Protein AF-A0A285UJM2-F1 (afdb_monomer_lite)

pLDDT: mean 85.19, std 12.15, range [46.84, 96.69]

Sequence (114 aa):
MLQTILQQLVPPLIDAVVPLLLAFLSAVILRLTGFEIEAKHRAALQSALANAAKLLLMPGTSVDDAIDYVERSVPDALTRFKARDRPRIAELLAPHIAALSLSGPAASKEPAGA

Foldseek 3Di:
DVVVVCVVPVVVCCVVVVVVVVVVVVVVCCVVVCVVVLVVLVVQLVVLLLVLLVQVVDPPDDNVNSLVSSCVRRVPSCVVVVQNDSVSSSVVNVVSNVVVVVVPDPVPPDDDDD

Radius of gyration: 26.34 Å; chains: 1; bounding box: 75×33×68 Å

Secondary structure (DSSP, 8-state):
-HHHHHHHHHHHHHHHHHHHHHHHHHHHHHHHTTHHHHHHHHHHHHHHHHHHHHHTTSTT--HHHHHHHHHHH-HHHHHHTT--SHHHHHHHHHHHHHHHHHTSTTTT------

Structure (mmCIF, N/CA/C/O backbone):
data_AF-A0A285UJM2-F1
#
_entry.id   AF-A0A285UJM2-F1
#
loop_
_atom_site.group_PDB
_atom_site.id
_atom_site.type_symbol
_atom_site.label_atom_id
_atom_site.label_alt_id
_atom_site.label_comp_id
_atom_site.label_asym_id
_atom_site.label_entity_id
_atom_site.label_seq_id
_atom_site.pdbx_PDB_ins_code
_atom_site.Cartn_x
_atom_site.Cartn_y
_atom_site.Cartn_z
_atom_site.occupancy
_atom_site.B_iso_or_equiv
_atom_site.auth_seq_id
_atom_site.auth_comp_id
_atom_site.auth_asym_id
_atom_site.auth_atom_id
_atom_site.pdbx_PDB_model_num
ATOM 1 N N . MET A 1 1 ? -34.230 3.793 47.112 1.00 73.94 1 MET A N 1
ATOM 2 C CA . MET A 1 1 ? -33.058 2.895 47.007 1.00 73.94 1 MET A CA 1
ATOM 3 C C . MET A 1 1 ? -32.715 2.576 45.556 1.00 73.94 1 MET A C 1
ATOM 5 O O . MET A 1 1 ? -31.683 3.046 45.103 1.00 73.94 1 MET A O 1
ATOM 9 N N . LEU A 1 2 ? -33.576 1.886 44.791 1.00 84.81 2 LEU A N 1
ATOM 10 C CA . LEU A 1 2 ? -33.300 1.539 43.382 1.00 84.81 2 LEU A CA 1
ATOM 11 C C . LEU A 1 2 ? -32.986 2.760 42.493 1.00 84.81 2 LEU A C 1
ATOM 13 O O . LEU A 1 2 ? -32.017 2.747 41.746 1.00 84.81 2 LEU A O 1
ATOM 17 N N . GLN A 1 3 ? -33.762 3.839 42.625 1.00 88.25 3 GLN A N 1
ATOM 18 C CA . GLN A 1 3 ? -33.561 5.075 41.860 1.00 88.25 3 GLN A CA 1
ATOM 19 C C . GLN A 1 3 ? -32.210 5.749 42.153 1.00 88.25 3 GLN A C 1
ATOM 21 O O . GLN A 1 3 ? -31.567 6.262 41.245 1.00 88.25 3 GLN A O 1
ATOM 26 N N . THR A 1 4 ? -31.753 5.698 43.405 1.00 86.69 4 THR A N 1
ATOM 27 C CA . THR A 1 4 ? -30.452 6.236 43.828 1.00 86.69 4 THR A CA 1
ATOM 28 C C . THR A 1 4 ? -29.300 5.432 43.229 1.00 86.69 4 THR A C 1
ATOM 30 O O . THR A 1 4 ? -28.339 6.015 42.741 1.00 86.69 4 THR A O 1
ATOM 33 N N . ILE A 1 5 ? -29.428 4.101 43.199 1.00 85.62 5 ILE A N 1
ATOM 34 C CA . ILE A 1 5 ? -28.446 3.207 42.568 1.00 85.62 5 ILE A CA 1
ATOM 35 C C . ILE A 1 5 ? -28.381 3.476 41.061 1.00 85.62 5 ILE A C 1
ATOM 37 O O . ILE A 1 5 ? -27.293 3.603 40.506 1.00 85.62 5 ILE A O 1
ATOM 41 N N . LEU A 1 6 ? -29.535 3.632 40.403 1.00 86.00 6 LEU A N 1
ATOM 42 C CA . LEU A 1 6 ? -29.591 3.939 38.974 1.00 86.00 6 LEU A CA 1
ATOM 43 C C . LEU A 1 6 ? -28.896 5.269 38.654 1.00 86.00 6 LEU A C 1
ATOM 45 O O . LEU A 1 6 ? -28.093 5.331 37.731 1.00 86.00 6 LEU A O 1
ATOM 49 N N . GLN A 1 7 ? -29.152 6.322 39.436 1.00 90.62 7 GLN A N 1
ATOM 50 C CA . GLN A 1 7 ? -28.533 7.629 39.199 1.00 90.62 7 GLN A CA 1
ATOM 51 C C . GLN A 1 7 ? -27.024 7.656 39.451 1.00 90.62 7 GLN A C 1
ATOM 53 O O . GLN A 1 7 ? -26.333 8.460 38.835 1.00 90.62 7 GLN A O 1
ATOM 58 N N . GLN A 1 8 ? -26.504 6.777 40.308 1.00 90.69 8 GLN A N 1
ATOM 59 C CA . GLN A 1 8 ? -25.060 6.638 40.515 1.00 90.69 8 GLN A CA 1
ATOM 60 C C . GLN A 1 8 ? -24.389 5.773 39.443 1.00 90.69 8 GLN A C 1
ATOM 62 O O . GLN A 1 8 ? -23.224 5.996 39.128 1.00 90.69 8 GLN A O 1
ATOM 67 N N . LEU A 1 9 ? -25.110 4.804 38.873 1.00 90.81 9 LEU A N 1
ATOM 68 C CA . LEU A 1 9 ? -24.563 3.874 37.885 1.00 90.81 9 LEU A CA 1
ATOM 69 C C . LEU A 1 9 ? -24.648 4.400 36.445 1.00 90.81 9 LEU A C 1
ATOM 71 O O . LEU A 1 9 ? -23.810 4.053 35.618 1.00 90.81 9 LEU A O 1
ATOM 75 N N . VAL A 1 10 ? -25.632 5.248 36.136 1.00 92.50 10 VAL A N 1
ATOM 76 C CA . VAL A 1 10 ? -25.817 5.807 34.787 1.00 92.50 10 VAL A CA 1
ATOM 77 C C . VAL A 1 10 ? -24.608 6.630 34.310 1.00 92.50 10 VAL A C 1
ATOM 79 O O . VAL A 1 10 ? -24.150 6.357 33.204 1.00 92.50 10 VAL A O 1
ATOM 82 N N . PRO A 1 11 ? -24.041 7.579 35.083 1.00 92.50 11 PRO A N 1
ATOM 83 C CA . PRO A 1 11 ? -22.895 8.368 34.626 1.00 92.50 11 PRO A CA 1
ATOM 84 C C . PRO A 1 11 ? -21.659 7.533 34.234 1.00 92.50 11 PRO A C 1
ATOM 86 O O . PRO A 1 11 ? -21.226 7.655 33.090 1.00 92.50 11 PRO A O 1
ATOM 89 N N . PRO A 1 12 ? -21.132 6.616 35.075 1.00 92.19 12 PRO A N 1
ATOM 90 C CA . PRO A 1 12 ? -19.979 5.802 34.686 1.00 92.19 12 PRO A CA 1
ATOM 91 C C . PRO A 1 12 ? -20.309 4.811 33.561 1.00 92.19 12 PRO A C 1
ATOM 93 O O . PRO A 1 12 ? -19.430 4.447 32.781 1.00 92.19 12 PRO A O 1
ATOM 96 N N . LEU A 1 13 ? -21.571 4.377 33.444 1.00 93.81 13 LEU A N 1
ATOM 97 C CA . LEU A 1 13 ? -22.006 3.547 32.323 1.00 93.81 13 LEU A CA 1
ATOM 98 C C . LEU A 1 13 ? -21.956 4.329 31.006 1.00 93.81 13 LEU A C 1
ATOM 100 O O . LEU A 1 13 ? -21.472 3.799 30.012 1.00 93.81 13 LEU A O 1
ATOM 104 N N . ILE A 1 14 ? -22.413 5.583 30.994 1.00 94.69 14 ILE A N 1
ATOM 105 C CA . ILE A 1 14 ? -22.314 6.473 29.829 1.00 94.69 14 ILE A CA 1
ATOM 106 C C . ILE A 1 14 ? -20.838 6.705 29.480 1.00 94.69 14 ILE A C 1
ATOM 108 O O . ILE A 1 14 ? -20.459 6.514 28.324 1.00 94.69 14 ILE A O 1
ATOM 112 N N . ASP A 1 15 ? -20.000 7.019 30.472 1.00 93.62 15 ASP A N 1
ATOM 113 C CA . ASP A 1 15 ? -18.566 7.268 30.275 1.00 93.62 15 ASP A CA 1
ATOM 114 C C . ASP A 1 15 ? -17.817 6.053 29.715 1.00 93.62 15 ASP A C 1
ATOM 116 O O . ASP A 1 15 ? -16.835 6.216 28.996 1.00 93.62 15 ASP A O 1
ATOM 120 N N . ALA A 1 16 ? -18.279 4.832 29.992 1.00 93.50 16 ALA A N 1
ATOM 121 C CA . ALA A 1 16 ? -17.712 3.617 29.412 1.00 93.50 16 ALA A CA 1
ATOM 122 C C . ALA A 1 16 ? -18.305 3.286 28.031 1.00 93.50 16 ALA A C 1
ATOM 124 O O . ALA A 1 16 ? -17.580 2.937 27.097 1.00 93.50 16 ALA A O 1
ATOM 125 N N . VAL A 1 17 ? -19.629 3.381 27.885 1.00 96.56 17 VAL A N 1
ATOM 126 C CA . VAL A 1 17 ? -20.351 2.930 26.686 1.00 96.56 17 VAL A CA 1
ATOM 127 C C . VAL A 1 17 ? -20.140 3.882 25.513 1.00 96.56 17 VAL A C 1
ATOM 129 O O . VAL A 1 17 ? -19.963 3.421 24.387 1.00 96.56 17 VAL A O 1
ATOM 132 N N . VAL A 1 18 ? -20.116 5.195 25.746 1.00 96.69 18 VAL A N 1
ATOM 133 C CA . VAL A 1 18 ? -19.952 6.192 24.678 1.00 96.69 18 VAL A CA 1
ATOM 134 C C . VAL A 1 18 ? -18.619 6.045 23.929 1.00 96.69 18 VAL A C 1
ATOM 136 O O . VAL A 1 18 ? -18.665 5.878 22.707 1.00 96.69 18 VAL A O 1
ATOM 139 N N . PRO A 1 19 ? -17.435 6.050 24.576 1.00 96.38 19 PRO A N 1
ATOM 140 C CA . PRO A 1 19 ? -16.174 5.876 23.857 1.00 96.38 19 PRO A CA 1
ATOM 141 C C . PRO A 1 19 ? -16.053 4.482 23.239 1.00 96.38 19 PRO A C 1
ATOM 143 O O . PRO A 1 19 ? -15.492 4.355 22.151 1.00 96.38 19 PRO A O 1
ATOM 146 N N . LEU A 1 20 ? -16.619 3.449 23.875 1.00 96.12 20 LEU A N 1
ATOM 147 C CA . LEU A 1 20 ? -16.644 2.096 23.321 1.00 96.12 20 LEU A CA 1
ATOM 148 C C . LEU A 1 20 ? -17.431 2.041 22.003 1.00 96.12 20 LEU A C 1
ATOM 150 O O . LEU A 1 20 ? -16.943 1.487 21.017 1.00 96.12 20 LEU A O 1
ATOM 154 N N . LEU A 1 21 ? -18.620 2.649 21.959 1.00 95.88 21 LEU A N 1
ATOM 155 C CA . LEU A 1 21 ? -19.428 2.739 20.742 1.00 95.88 21 LEU A CA 1
ATOM 156 C C . LEU A 1 21 ? -18.742 3.580 19.666 1.00 95.88 21 LEU A C 1
ATOM 158 O O . LEU A 1 21 ? -18.776 3.209 18.494 1.00 95.88 21 LEU A O 1
ATOM 162 N N . LEU A 1 22 ? -18.084 4.675 20.047 1.00 96.06 22 LEU A N 1
ATOM 163 C CA . LEU A 1 22 ? -17.365 5.528 19.104 1.00 96.06 22 LEU A CA 1
ATOM 164 C C . LEU A 1 22 ? -16.157 4.803 18.492 1.00 96.06 22 LEU A C 1
ATOM 166 O O . LEU A 1 22 ? -15.951 4.852 17.279 1.00 96.06 22 LEU A O 1
ATOM 170 N N . ALA A 1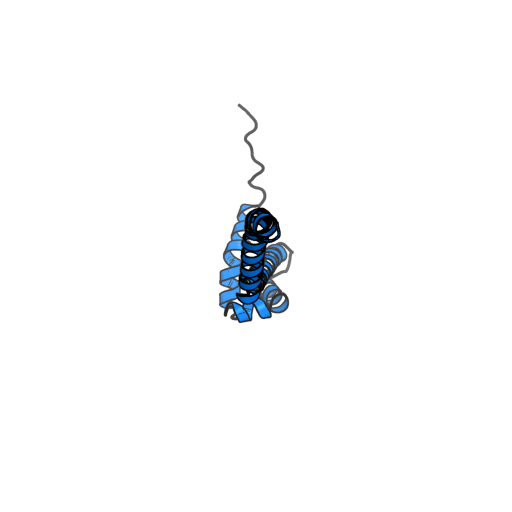 23 ? -15.394 4.074 19.310 1.00 93.06 23 ALA A N 1
ATOM 171 C CA . ALA A 1 23 ? -14.281 3.246 18.858 1.00 93.06 23 ALA A CA 1
ATOM 172 C C . ALA A 1 23 ? -14.759 2.114 17.940 1.00 93.06 23 ALA A C 1
ATOM 174 O O . ALA A 1 23 ? -14.168 1.883 16.883 1.00 93.06 23 ALA A O 1
ATOM 175 N N . PHE A 1 24 ? -15.857 1.446 18.302 1.00 94.56 24 PHE A N 1
ATOM 176 C CA . PHE A 1 24 ? -16.466 0.412 17.472 1.00 94.56 24 PHE A CA 1
ATOM 177 C C . PHE A 1 24 ? -16.922 0.970 16.121 1.00 94.56 24 PHE A C 1
ATOM 179 O O . PHE A 1 24 ? -16.580 0.412 15.079 1.00 94.56 24 PHE A O 1
ATOM 186 N N . LEU A 1 25 ? -17.636 2.097 16.119 1.00 91.88 25 LEU A N 1
ATOM 187 C CA . LEU A 1 25 ? -18.115 2.729 14.893 1.00 91.88 25 LEU A CA 1
ATOM 188 C C . LEU A 1 25 ? -16.949 3.171 14.001 1.00 91.88 25 LEU A C 1
ATOM 190 O O . LEU A 1 25 ? -16.975 2.923 12.799 1.00 91.88 25 LEU A O 1
ATOM 194 N N . SER A 1 26 ? -15.898 3.747 14.588 1.00 86.88 26 SER A N 1
ATOM 195 C CA . SER A 1 26 ? -14.6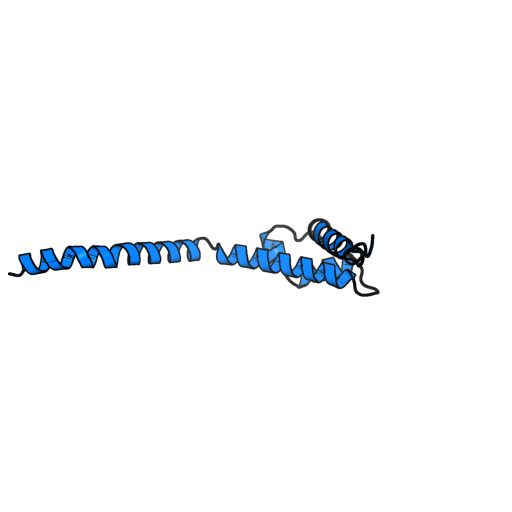66 4.095 13.876 1.00 86.88 26 SER A CA 1
ATOM 196 C C . SER A 1 26 ? -14.016 2.864 13.234 1.00 86.88 26 SER A C 1
ATOM 198 O O . SER A 1 26 ? -13.718 2.869 12.039 1.00 86.88 26 SER A O 1
ATOM 200 N N . ALA A 1 27 ? -13.885 1.761 13.977 1.00 85.31 27 ALA A N 1
ATOM 201 C CA . ALA A 1 27 ? -13.338 0.511 13.454 1.00 85.31 27 ALA A CA 1
ATOM 202 C C . ALA A 1 27 ? -14.190 -0.073 12.314 1.00 85.31 27 ALA A C 1
ATOM 204 O O . ALA A 1 27 ? -13.649 -0.557 11.319 1.00 85.31 27 ALA A O 1
ATOM 205 N N . VAL A 1 28 ? -15.519 -0.006 12.428 1.00 87.00 28 VAL A N 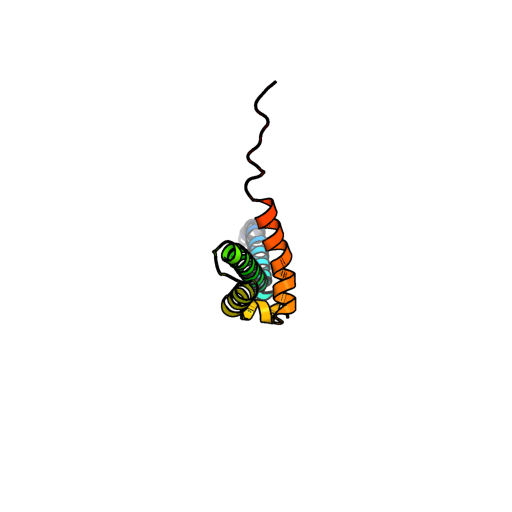1
ATOM 206 C CA . VAL A 1 28 ? -16.445 -0.436 11.372 1.00 87.00 28 VAL A CA 1
ATOM 207 C C . VAL A 1 28 ? -16.291 0.438 10.128 1.00 87.00 28 VAL A C 1
ATOM 209 O O . VAL A 1 28 ? -16.165 -0.102 9.033 1.00 87.00 28 VAL A O 1
ATOM 212 N N . ILE A 1 29 ? -16.227 1.763 10.275 1.00 82.75 29 ILE A N 1
ATOM 213 C CA . ILE A 1 29 ? -16.028 2.691 9.153 1.00 82.75 29 ILE A CA 1
ATOM 214 C C . ILE A 1 29 ? -14.687 2.427 8.461 1.00 82.75 29 ILE A C 1
ATOM 216 O O . ILE A 1 29 ? -14.647 2.330 7.236 1.00 82.75 29 ILE A O 1
ATOM 220 N N . LEU A 1 30 ? -13.596 2.249 9.210 1.00 79.56 30 LEU A N 1
ATOM 221 C CA . LEU A 1 30 ? -12.271 1.966 8.644 1.00 79.56 30 LEU A CA 1
ATOM 222 C C . LEU A 1 30 ? -12.234 0.634 7.882 1.00 79.56 30 LEU A C 1
ATOM 224 O O . LEU A 1 30 ? -11.646 0.554 6.802 1.00 79.56 30 LEU A O 1
ATOM 228 N N . ARG A 1 31 ? -12.917 -0.394 8.400 1.00 77.06 31 ARG A N 1
ATOM 229 C CA . ARG A 1 31 ? -13.047 -1.692 7.723 1.00 77.06 31 ARG A CA 1
ATOM 230 C C . ARG A 1 31 ? -13.927 -1.612 6.474 1.00 77.06 31 ARG A C 1
ATOM 232 O O . ARG A 1 31 ? -13.570 -2.180 5.447 1.00 77.06 31 ARG A O 1
ATOM 239 N N . LEU A 1 32 ? -15.057 -0.905 6.543 1.00 76.44 32 LEU A N 1
ATOM 240 C CA . LEU A 1 32 ? -16.023 -0.800 5.441 1.00 76.44 32 LEU A CA 1
ATOM 241 C C . LEU A 1 32 ? -15.546 0.104 4.303 1.00 76.44 32 LEU A C 1
ATOM 243 O O . LEU A 1 32 ? -15.811 -0.190 3.142 1.00 76.44 32 LEU A O 1
ATOM 247 N N . THR A 1 33 ? -14.825 1.184 4.608 1.00 72.38 33 THR A N 1
ATOM 248 C CA . THR A 1 33 ? -14.299 2.112 3.589 1.00 72.38 33 THR A CA 1
ATOM 249 C C . THR A 1 33 ? -13.214 1.485 2.714 1.00 72.38 33 THR A C 1
ATOM 251 O O . THR A 1 33 ? -12.835 2.066 1.699 1.00 72.38 33 THR A O 1
ATOM 254 N N . GLY A 1 34 ? -12.714 0.292 3.064 1.00 68.38 34 GLY A N 1
ATOM 255 C CA . GLY A 1 34 ? -11.693 -0.406 2.284 1.00 68.38 34 GLY A CA 1
ATOM 256 C C . GLY A 1 34 ? -10.358 0.341 2.248 1.00 68.38 34 GLY A C 1
ATOM 257 O O . GLY A 1 34 ? -9.522 0.058 1.388 1.00 68.38 34 GLY A O 1
ATOM 258 N N . PHE A 1 35 ? -10.144 1.281 3.176 1.00 72.12 35 PHE A N 1
ATOM 259 C CA . PHE A 1 35 ? -8.936 2.098 3.246 1.00 72.12 35 PHE A CA 1
ATOM 260 C C . PHE A 1 35 ? -7.681 1.231 3.387 1.00 72.12 35 PHE A C 1
ATOM 262 O O . PHE A 1 35 ? -6.685 1.466 2.704 1.00 72.12 35 PHE A O 1
ATOM 269 N N . GLU A 1 36 ? -7.749 0.170 4.196 1.00 73.25 36 GLU A N 1
ATOM 270 C CA . GLU A 1 36 ? -6.652 -0.793 4.349 1.00 73.25 36 GLU A CA 1
ATOM 271 C C . GLU A 1 36 ? -6.342 -1.534 3.046 1.00 73.25 36 GLU A C 1
ATOM 273 O O . GLU A 1 36 ? -5.181 -1.795 2.738 1.00 73.25 36 GLU A O 1
ATOM 278 N N . ILE A 1 37 ? -7.365 -1.834 2.245 1.00 77.38 37 ILE A N 1
ATOM 279 C CA . ILE A 1 37 ? -7.191 -2.519 0.965 1.00 77.38 37 ILE A CA 1
ATOM 280 C C . ILE A 1 37 ? -6.468 -1.584 -0.000 1.00 77.38 37 ILE A C 1
ATOM 282 O O . ILE A 1 37 ? -5.478 -1.975 -0.613 1.00 77.38 37 ILE A O 1
ATOM 286 N N . GLU A 1 38 ? -6.905 -0.335 -0.121 1.00 81.94 38 GLU A N 1
ATOM 287 C CA . GLU A 1 38 ? -6.254 0.632 -1.005 1.00 81.94 38 GLU A CA 1
ATOM 288 C C . GLU A 1 38 ? -4.828 0.970 -0.552 1.00 81.94 38 GLU A C 1
ATOM 290 O O . GLU A 1 38 ? -3.913 1.010 -1.377 1.00 81.94 38 GLU A O 1
ATOM 295 N N . ALA A 1 39 ? -4.611 1.134 0.756 1.00 85.75 39 ALA A N 1
ATOM 296 C CA . ALA A 1 39 ? -3.285 1.320 1.334 1.00 85.75 39 ALA A CA 1
ATOM 297 C C . ALA A 1 39 ? -2.368 0.122 1.044 1.00 85.75 39 ALA A C 1
ATOM 299 O O . ALA A 1 39 ? -1.224 0.317 0.638 1.00 85.75 39 ALA A O 1
ATOM 300 N N . LYS A 1 40 ? -2.882 -1.108 1.161 1.00 86.69 40 LYS A N 1
ATOM 301 C CA . LYS A 1 40 ? -2.143 -2.332 0.837 1.00 86.69 40 LYS A CA 1
ATOM 302 C C . LYS A 1 40 ? -1.766 -2.403 -0.644 1.00 86.69 40 LYS A C 1
ATOM 304 O O . LYS A 1 40 ? -0.622 -2.723 -0.950 1.00 86.69 40 LYS A O 1
ATOM 309 N N . HIS A 1 41 ? -2.676 -2.059 -1.559 1.00 89.19 41 HIS A N 1
ATOM 310 C CA . HIS A 1 41 ? -2.369 -2.019 -2.995 1.00 89.19 41 HIS A CA 1
ATOM 311 C C . HIS A 1 41 ? -1.348 -0.924 -3.334 1.00 89.19 41 HIS A C 1
ATOM 313 O O . HIS A 1 41 ? -0.444 -1.171 -4.130 1.00 89.19 41 HIS A O 1
ATOM 319 N N . ARG A 1 42 ? -1.442 0.261 -2.708 1.00 89.75 42 ARG A N 1
ATOM 320 C CA . ARG A 1 42 ? -0.425 1.318 -2.849 1.00 89.75 42 ARG A CA 1
ATOM 321 C C . ARG A 1 42 ? 0.941 0.848 -2.357 1.00 89.75 42 ARG A C 1
ATOM 323 O O . ARG A 1 42 ? 1.923 1.007 -3.073 1.00 89.75 42 ARG A O 1
ATOM 330 N N . ALA A 1 43 ? 1.000 0.255 -1.166 1.00 91.06 43 ALA A N 1
ATOM 331 C CA . ALA A 1 43 ? 2.241 -0.246 -0.583 1.00 91.06 43 ALA A CA 1
ATOM 332 C C . ALA A 1 43 ? 2.869 -1.356 -1.441 1.00 91.06 43 ALA A C 1
ATOM 334 O O . ALA A 1 43 ? 4.072 -1.325 -1.695 1.00 91.06 43 ALA A O 1
ATOM 335 N N . ALA A 1 44 ? 2.055 -2.290 -1.942 1.00 92.94 44 ALA A N 1
ATOM 336 C CA . ALA A 1 44 ? 2.508 -3.347 -2.840 1.00 92.94 44 ALA A CA 1
ATOM 337 C C . ALA A 1 44 ? 3.095 -2.771 -4.138 1.00 92.94 44 ALA A C 1
ATOM 339 O O . ALA A 1 44 ? 4.208 -3.134 -4.515 1.00 92.94 44 ALA A O 1
ATOM 340 N N . LEU A 1 45 ? 2.395 -1.828 -4.783 1.00 93.06 45 LEU A N 1
ATOM 341 C CA . LEU A 1 45 ? 2.873 -1.184 -6.008 1.00 93.06 45 LEU A CA 1
ATOM 342 C C . LEU A 1 45 ? 4.188 -0.426 -5.781 1.00 93.06 45 LEU A C 1
ATOM 344 O O . LEU A 1 45 ? 5.126 -0.584 -6.555 1.00 93.06 45 LEU A O 1
ATOM 348 N N . GLN A 1 46 ? 4.285 0.348 -4.699 1.00 93.38 46 GLN A N 1
ATOM 349 C CA . GLN A 1 46 ? 5.503 1.084 -4.344 1.00 93.38 46 GLN A CA 1
ATOM 350 C C . GLN A 1 46 ? 6.691 0.149 -4.085 1.00 93.38 46 GLN A C 1
ATOM 352 O O . GLN A 1 46 ? 7.801 0.407 -4.549 1.00 93.38 46 GLN A O 1
ATOM 357 N N . SER A 1 47 ? 6.464 -0.969 -3.391 1.00 93.44 47 SER A N 1
ATOM 358 C CA . SER A 1 47 ? 7.500 -1.980 -3.166 1.00 93.44 47 SER A CA 1
ATOM 359 C C . SER A 1 47 ? 7.949 -2.640 -4.473 1.00 93.44 47 SER A C 1
ATOM 361 O O . SER A 1 47 ? 9.152 -2.781 -4.701 1.00 93.44 47 SER A O 1
ATOM 363 N N . ALA A 1 48 ? 7.006 -2.988 -5.353 1.00 94.94 48 ALA A N 1
ATOM 364 C CA . ALA A 1 48 ? 7.307 -3.572 -6.655 1.00 94.94 48 ALA A CA 1
ATOM 365 C C . ALA A 1 48 ? 8.124 -2.616 -7.535 1.00 94.94 48 ALA A C 1
ATOM 367 O O . ALA A 1 48 ? 9.145 -3.032 -8.072 1.00 94.94 48 ALA A O 1
ATOM 368 N N . LEU A 1 49 ? 7.740 -1.336 -7.622 1.00 94.75 49 LEU A N 1
ATOM 369 C CA . LEU A 1 49 ? 8.480 -0.313 -8.373 1.00 94.75 49 LEU A CA 1
ATOM 370 C C . LEU A 1 49 ? 9.893 -0.101 -7.815 1.00 94.75 49 LEU A C 1
ATOM 372 O O . LEU A 1 49 ? 10.859 -0.051 -8.574 1.00 94.75 49 LEU A O 1
ATOM 376 N N . ALA A 1 50 ? 10.044 -0.044 -6.489 1.00 93.81 50 ALA A N 1
ATOM 377 C CA . ALA A 1 50 ? 11.354 0.088 -5.857 1.00 93.81 50 ALA A CA 1
ATOM 378 C C . ALA A 1 50 ? 12.262 -1.125 -6.130 1.00 93.81 50 ALA A C 1
ATOM 380 O O . ALA A 1 50 ? 13.456 -0.960 -6.383 1.00 93.81 50 ALA A O 1
ATOM 381 N N . ASN A 1 51 ? 11.716 -2.343 -6.098 1.00 93.44 51 ASN A N 1
ATOM 382 C CA . ASN A 1 51 ? 12.472 -3.562 -6.393 1.00 93.44 51 ASN A CA 1
ATOM 383 C C . ASN A 1 51 ? 12.788 -3.700 -7.888 1.00 93.44 51 ASN A C 1
ATOM 385 O O . ASN A 1 51 ? 13.904 -4.078 -8.230 1.00 93.44 51 ASN A O 1
ATOM 389 N N . ALA A 1 52 ? 11.862 -3.324 -8.769 1.00 92.62 52 ALA A N 1
ATOM 390 C CA . ALA A 1 52 ? 12.086 -3.266 -10.210 1.00 92.62 52 ALA A CA 1
ATOM 391 C C . ALA A 1 52 ? 13.203 -2.278 -10.568 1.00 92.62 52 ALA A C 1
ATOM 393 O O . ALA A 1 52 ? 14.074 -2.582 -11.376 1.00 92.62 52 ALA A O 1
ATOM 394 N N . ALA A 1 53 ? 13.243 -1.121 -9.905 1.00 92.94 53 ALA A N 1
ATOM 395 C CA . ALA A 1 53 ? 14.321 -0.160 -10.089 1.00 92.94 53 ALA A CA 1
ATOM 396 C C . ALA A 1 53 ? 15.676 -0.723 -9.615 1.00 92.94 53 ALA A C 1
ATOM 398 O O . ALA A 1 53 ? 16.692 -0.518 -10.273 1.00 92.94 53 ALA A O 1
ATOM 399 N N . LYS A 1 54 ? 15.705 -1.498 -8.520 1.00 90.88 54 LYS A N 1
ATOM 400 C CA . LYS A 1 54 ? 16.923 -2.205 -8.078 1.00 90.88 54 LYS A CA 1
ATOM 401 C C . LYS A 1 54 ? 17.350 -3.309 -9.044 1.00 90.88 54 LYS A C 1
ATOM 403 O O . LYS A 1 54 ? 18.544 -3.539 -9.191 1.00 90.88 54 LYS A O 1
ATOM 408 N N . LEU A 1 55 ? 16.404 -3.976 -9.703 1.00 92.19 55 LEU A N 1
ATOM 409 C CA . LEU A 1 55 ? 16.685 -5.012 -10.699 1.00 92.19 55 LEU A CA 1
ATOM 410 C C . LEU A 1 55 ? 17.514 -4.459 -11.874 1.00 92.19 55 LEU A C 1
ATOM 412 O O . LEU A 1 55 ? 18.362 -5.162 -12.417 1.00 92.19 55 LEU A O 1
ATOM 416 N N . LEU A 1 56 ? 17.347 -3.173 -12.197 1.00 90.62 56 LEU A N 1
ATOM 417 C CA . LEU A 1 56 ? 18.137 -2.467 -13.215 1.00 90.62 56 LEU A CA 1
ATOM 418 C C . LEU A 1 56 ? 19.593 -2.200 -12.811 1.00 90.62 56 LEU A C 1
ATOM 420 O O . LEU A 1 56 ? 20.399 -1.826 -13.656 1.00 90.62 56 LEU A O 1
ATOM 424 N N . LEU A 1 57 ? 19.954 -2.391 -11.539 1.00 89.06 57 LEU A N 1
ATOM 425 C CA . LEU A 1 57 ? 21.351 -2.346 -11.096 1.00 89.06 57 LEU A CA 1
ATOM 426 C C . LEU A 1 57 ? 22.092 -3.651 -11.418 1.00 89.06 57 LEU A C 1
ATOM 428 O O . LEU A 1 57 ? 23.322 -3.686 -11.364 1.00 89.06 57 LEU A O 1
ATOM 432 N N . MET A 1 58 ? 21.363 -4.731 -11.715 1.00 90.00 58 MET A N 1
ATOM 433 C CA . MET A 1 58 ? 21.968 -5.994 -12.114 1.00 90.00 58 MET A CA 1
ATOM 434 C C . MET A 1 58 ? 22.432 -5.918 -13.578 1.00 90.00 58 MET A C 1
ATOM 436 O O . MET A 1 58 ? 21.721 -5.386 -14.432 1.00 90.00 58 MET A O 1
ATOM 440 N N . PRO A 1 59 ? 23.627 -6.441 -13.894 1.00 85.75 59 PRO A N 1
ATOM 441 C CA . PRO A 1 59 ? 24.130 -6.439 -15.258 1.00 85.75 59 PRO A CA 1
ATOM 442 C C . PRO A 1 59 ? 23.264 -7.327 -16.157 1.00 85.75 59 PRO A C 1
ATOM 444 O O . PRO A 1 59 ? 22.989 -8.478 -15.828 1.00 85.75 59 PRO A O 1
ATOM 447 N N . GLY A 1 60 ? 22.879 -6.790 -17.316 1.00 87.00 60 GLY A N 1
ATOM 448 C CA . GLY A 1 60 ? 22.086 -7.503 -18.321 1.00 87.00 60 GLY A CA 1
ATOM 449 C C . GLY A 1 60 ? 20.574 -7.318 -18.202 1.00 87.00 60 GLY A C 1
ATOM 450 O O . GLY A 1 60 ? 19.864 -7.806 -19.076 1.00 87.00 60 GLY A O 1
ATOM 451 N N . THR A 1 61 ? 20.079 -6.603 -17.189 1.00 89.56 61 THR A N 1
ATOM 452 C CA . THR A 1 61 ? 18.644 -6.329 -17.051 1.00 89.56 61 THR A CA 1
ATOM 453 C C . THR A 1 61 ? 18.236 -5.061 -17.792 1.00 89.56 61 THR A C 1
ATOM 455 O O . THR A 1 61 ? 18.890 -4.021 -17.688 1.00 89.56 61 THR A O 1
ATOM 458 N N . SER A 1 62 ? 17.131 -5.136 -18.527 1.00 91.94 62 SER A N 1
ATOM 459 C CA . SER A 1 62 ? 16.557 -4.026 -19.283 1.00 91.94 62 SER A CA 1
ATOM 460 C C . SER A 1 62 ? 15.371 -3.381 -18.560 1.00 91.94 62 SER A C 1
ATOM 462 O O . SER A 1 62 ? 14.788 -3.945 -17.633 1.00 91.94 62 SER A O 1
ATOM 464 N N . VAL A 1 63 ? 14.979 -2.184 -19.011 1.00 89.62 63 VAL A N 1
ATOM 465 C CA . VAL A 1 63 ? 13.764 -1.506 -18.523 1.00 89.62 63 VAL A CA 1
ATOM 466 C C . VAL A 1 63 ? 12.515 -2.353 -18.781 1.00 89.62 63 VAL A C 1
ATOM 468 O O . VAL A 1 63 ? 11.617 -2.370 -17.943 1.00 89.62 63 VAL A O 1
ATOM 471 N N . ASP A 1 64 ? 12.478 -3.109 -19.879 1.00 92.44 64 ASP A N 1
ATOM 472 C CA . ASP A 1 64 ? 11.381 -4.034 -20.170 1.00 92.44 64 ASP A CA 1
ATOM 473 C C . ASP A 1 64 ? 11.292 -5.177 -19.152 1.00 92.44 64 ASP A C 1
ATOM 475 O O . ASP A 1 64 ? 10.190 -5.506 -18.718 1.00 92.44 64 ASP A O 1
ATOM 479 N N . ASP A 1 65 ? 12.425 -5.710 -18.685 1.00 92.88 65 ASP A N 1
ATOM 480 C CA . ASP A 1 65 ? 12.445 -6.737 -17.631 1.00 92.88 65 ASP A CA 1
ATOM 481 C C . ASP A 1 65 ? 11.921 -6.187 -16.298 1.00 92.88 65 ASP A C 1
ATOM 483 O O . ASP A 1 65 ? 11.221 -6.873 -15.549 1.00 92.88 65 ASP A O 1
ATOM 487 N N . ALA A 1 66 ? 12.233 -4.924 -15.998 1.00 92.75 66 ALA A N 1
ATOM 488 C CA . ALA A 1 66 ? 11.720 -4.241 -14.817 1.00 92.75 66 ALA A CA 1
ATOM 489 C C . ALA A 1 66 ? 10.205 -3.982 -14.918 1.00 92.75 66 ALA A C 1
ATOM 491 O O . ALA A 1 66 ? 9.488 -4.164 -13.933 1.00 92.75 66 ALA A O 1
ATOM 492 N N . ILE A 1 67 ? 9.699 -3.613 -16.099 1.00 94.12 67 ILE A N 1
ATOM 493 C CA . ILE A 1 67 ? 8.257 -3.470 -16.360 1.00 94.12 67 ILE A CA 1
ATOM 494 C C . ILE A 1 67 ? 7.550 -4.823 -16.211 1.00 94.12 67 ILE A C 1
ATOM 496 O O . ILE A 1 67 ? 6.554 -4.912 -15.490 1.00 94.12 67 ILE A O 1
ATOM 500 N N . ASP A 1 68 ? 8.095 -5.882 -16.815 1.00 94.50 68 ASP A N 1
ATOM 501 C CA . ASP A 1 68 ? 7.569 -7.247 -16.717 1.00 94.50 68 ASP A CA 1
ATOM 502 C C . ASP A 1 68 ? 7.545 -7.738 -15.264 1.00 94.50 68 ASP A C 1
ATOM 504 O O . ASP A 1 68 ? 6.588 -8.387 -14.829 1.00 94.50 68 ASP A O 1
ATOM 508 N N . TYR A 1 69 ? 8.575 -7.403 -14.483 1.00 93.88 69 TYR A N 1
ATOM 509 C CA . TYR A 1 69 ? 8.622 -7.711 -13.060 1.00 93.88 69 TYR A CA 1
ATOM 510 C C . TYR A 1 69 ? 7.474 -7.038 -12.297 1.00 93.88 69 TYR A C 1
ATOM 512 O O . TYR A 1 69 ? 6.812 -7.702 -11.497 1.00 93.88 69 TYR A O 1
ATOM 520 N N . VAL A 1 70 ? 7.201 -5.751 -12.537 1.00 94.12 70 VAL A N 1
ATOM 521 C CA . VAL A 1 70 ? 6.094 -5.031 -11.878 1.00 94.12 70 VAL A CA 1
ATOM 522 C C . VAL A 1 70 ? 4.746 -5.625 -12.283 1.00 94.12 70 VAL A C 1
ATOM 524 O O . VAL A 1 70 ? 3.906 -5.871 -11.415 1.00 94.12 70 VAL A O 1
ATOM 527 N N . GLU A 1 71 ? 4.556 -5.919 -13.572 1.00 94.38 71 GLU A N 1
ATOM 528 C CA . GLU A 1 71 ? 3.315 -6.502 -14.091 1.00 94.38 71 GLU A CA 1
ATOM 529 C C . GLU A 1 71 ? 3.009 -7.869 -13.461 1.00 94.38 71 GLU A C 1
ATOM 531 O O . GLU A 1 71 ? 1.876 -8.127 -13.049 1.00 94.38 71 GLU A O 1
ATOM 536 N N . ARG A 1 72 ? 4.029 -8.723 -13.314 1.00 94.00 72 ARG A N 1
ATOM 537 C CA . ARG A 1 72 ? 3.894 -10.047 -12.687 1.00 94.00 72 ARG A CA 1
ATOM 538 C C . ARG A 1 72 ? 3.745 -9.982 -11.170 1.00 94.00 72 ARG A C 1
ATOM 540 O O . ARG A 1 72 ? 3.074 -10.833 -10.593 1.00 94.00 72 ARG A O 1
ATOM 547 N N . SER A 1 73 ? 4.376 -9.004 -10.522 1.00 91.44 73 SER A N 1
ATOM 548 C CA . SER A 1 73 ? 4.442 -8.937 -9.057 1.00 91.44 73 SER A CA 1
ATOM 549 C C . SER A 1 73 ? 3.187 -8.334 -8.426 1.00 91.44 73 SER A C 1
ATOM 551 O O . SER A 1 73 ? 2.825 -8.719 -7.315 1.00 91.44 73 SER A O 1
ATOM 553 N N . VAL A 1 74 ? 2.524 -7.383 -9.096 1.00 94.25 74 VAL A N 1
ATOM 554 C CA . V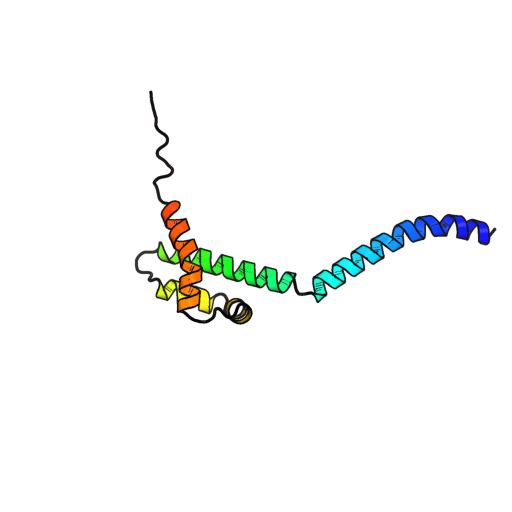AL A 1 74 ? 1.368 -6.651 -8.538 1.00 94.25 74 VAL A CA 1
ATOM 555 C C . VAL A 1 74 ? 0.217 -6.437 -9.543 1.00 94.25 74 VAL A C 1
ATOM 557 O O . VAL A 1 74 ? -0.263 -5.308 -9.702 1.00 94.25 74 VAL A O 1
ATOM 560 N N . PRO A 1 75 ? -0.301 -7.500 -10.193 1.00 91.56 75 PRO A N 1
A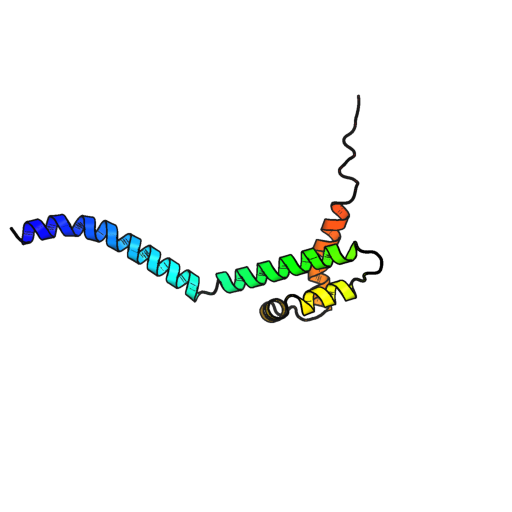TOM 561 C CA . PRO A 1 75 ? -1.332 -7.379 -11.232 1.00 91.56 75 PRO A CA 1
ATOM 562 C C . PRO A 1 75 ? -2.632 -6.730 -10.724 1.00 91.56 75 PRO A C 1
ATOM 564 O O . PRO A 1 75 ? -3.247 -5.909 -11.415 1.00 91.56 75 PRO A O 1
ATOM 567 N N . ASP A 1 76 ? -3.025 -7.031 -9.486 1.00 86.94 76 ASP A N 1
ATOM 568 C CA . ASP A 1 76 ? -4.241 -6.490 -8.871 1.00 86.94 76 ASP A CA 1
ATOM 569 C C . ASP A 1 76 ? -4.121 -4.990 -8.574 1.00 86.94 76 ASP A C 1
ATOM 571 O O . ASP A 1 76 ? -5.061 -4.225 -8.799 1.00 86.94 76 ASP A O 1
ATOM 575 N N . ALA A 1 77 ? -2.946 -4.534 -8.123 1.00 89.50 77 ALA A N 1
ATOM 576 C CA . ALA A 1 77 ? -2.710 -3.117 -7.856 1.00 89.50 77 ALA A CA 1
ATOM 577 C C . ALA A 1 77 ? -2.723 -2.302 -9.155 1.00 89.50 77 ALA A C 1
ATOM 579 O O . ALA A 1 77 ? -3.361 -1.251 -9.207 1.00 89.50 77 ALA A O 1
ATOM 580 N N . LEU A 1 78 ? -2.099 -2.809 -10.223 1.00 91.12 78 LEU A N 1
ATOM 581 C CA . LEU A 1 78 ? -2.128 -2.165 -11.540 1.00 91.12 78 LEU A CA 1
ATOM 582 C C . LEU A 1 78 ? -3.550 -2.073 -12.100 1.00 91.12 78 LEU A C 1
ATOM 584 O O . LEU A 1 78 ? -3.929 -1.038 -12.650 1.00 91.12 78 LEU A O 1
ATOM 588 N N . THR A 1 79 ? -4.357 -3.119 -11.906 1.00 89.12 79 THR A N 1
ATOM 589 C CA . THR A 1 79 ? -5.775 -3.123 -12.293 1.00 89.12 79 THR A CA 1
ATOM 590 C C . THR A 1 79 ? -6.561 -2.077 -11.502 1.00 89.12 79 THR A C 1
ATOM 592 O O . THR A 1 79 ? -7.318 -1.297 -12.081 1.00 89.12 79 THR A O 1
ATOM 595 N N . ARG A 1 80 ? -6.337 -1.992 -10.185 1.00 86.56 80 ARG A N 1
ATOM 596 C CA . ARG A 1 80 ? -7.013 -1.026 -9.309 1.00 86.56 80 ARG A CA 1
ATOM 597 C C . ARG A 1 80 ? -6.660 0.427 -9.635 1.00 86.56 80 ARG A C 1
ATOM 599 O O . ARG A 1 80 ? -7.547 1.277 -9.612 1.00 86.56 80 ARG A O 1
ATOM 606 N N . PHE A 1 81 ? -5.402 0.711 -9.968 1.00 86.50 81 PHE A N 1
ATOM 607 C CA . PHE A 1 81 ? -4.942 2.061 -10.319 1.00 86.50 81 PHE A CA 1
ATOM 608 C C . PHE A 1 81 ? -5.019 2.381 -11.817 1.00 86.50 81 PHE A C 1
ATOM 610 O O . PHE A 1 81 ? -4.575 3.454 -12.219 1.00 86.50 81 PHE A O 1
ATOM 617 N N . LYS A 1 82 ? -5.591 1.488 -12.641 1.00 86.81 82 LYS A N 1
ATOM 618 C CA . LYS A 1 82 ? -5.681 1.642 -14.105 1.00 86.81 82 LYS A CA 1
ATOM 619 C C . LYS A 1 82 ? -4.319 1.952 -14.747 1.00 86.81 82 LYS A C 1
ATOM 621 O O . LYS A 1 82 ? -4.219 2.789 -15.634 1.00 86.81 82 LYS A O 1
ATOM 626 N N . ALA A 1 83 ? -3.271 1.292 -14.262 1.00 85.06 83 ALA A N 1
ATOM 627 C CA . ALA A 1 83 ? -1.884 1.505 -14.674 1.00 85.06 83 ALA A CA 1
ATOM 628 C C . ALA A 1 83 ? -1.276 0.252 -15.321 1.00 85.06 83 ALA A C 1
ATOM 630 O O . ALA A 1 83 ? -0.073 0.043 -15.249 1.00 85.06 83 ALA A O 1
ATOM 631 N N . ARG A 1 84 ? -2.109 -0.613 -15.915 1.00 82.81 84 ARG A N 1
ATOM 632 C CA . ARG A 1 84 ? -1.659 -1.872 -16.530 1.00 82.81 84 ARG A CA 1
ATOM 633 C C . ARG A 1 84 ? -0.907 -1.660 -17.848 1.00 82.81 84 ARG A C 1
ATOM 635 O O . ARG A 1 84 ? -0.218 -2.559 -18.311 1.00 82.81 84 ARG A O 1
ATOM 642 N N . ASP A 1 85 ? -1.017 -0.478 -18.439 1.00 89.44 85 ASP A N 1
ATOM 643 C CA . ASP A 1 85 ? -0.322 -0.152 -19.677 1.00 89.44 85 ASP A CA 1
ATOM 644 C C . ASP A 1 85 ? 1.191 -0.067 -19.435 1.00 89.44 85 ASP A C 1
ATOM 646 O O . ASP A 1 85 ? 1.652 0.715 -18.603 1.00 89.44 85 ASP A O 1
ATOM 650 N N . ARG A 1 86 ? 1.983 -0.820 -20.209 1.00 89.56 86 ARG A N 1
ATOM 651 C CA . ARG A 1 86 ? 3.459 -0.773 -20.175 1.00 89.56 86 ARG A CA 1
ATOM 652 C C . ARG A 1 86 ? 4.048 0.651 -20.160 1.00 89.56 86 ARG A C 1
ATOM 654 O O . ARG A 1 86 ? 4.899 0.900 -19.306 1.00 89.56 86 ARG A O 1
ATOM 661 N N . PRO A 1 87 ? 3.611 1.613 -21.007 1.00 89.75 87 PRO A N 1
ATOM 662 C CA . PRO A 1 87 ? 4.143 2.979 -20.945 1.00 89.75 87 PRO A CA 1
ATOM 663 C C . PRO A 1 87 ? 3.849 3.659 -19.604 1.00 89.75 87 PRO A C 1
ATOM 665 O O . PRO A 1 87 ? 4.690 4.382 -19.078 1.00 89.75 87 PRO A O 1
ATOM 668 N N . ARG A 1 88 ? 2.692 3.374 -19.000 1.00 89.00 88 ARG A N 1
ATOM 669 C CA . ARG A 1 88 ? 2.317 3.934 -17.704 1.00 89.00 88 ARG A CA 1
ATOM 670 C C . ARG A 1 88 ? 3.158 3.355 -16.569 1.00 89.00 88 ARG A C 1
ATOM 672 O O . ARG A 1 88 ? 3.537 4.086 -15.659 1.00 89.00 88 ARG A O 1
ATOM 679 N N . ILE A 1 89 ? 3.487 2.066 -16.630 1.00 89.50 89 ILE A N 1
ATOM 680 C CA . ILE A 1 89 ? 4.414 1.430 -15.684 1.00 89.50 89 ILE A CA 1
ATOM 681 C C . ILE A 1 89 ? 5.808 2.059 -15.810 1.00 89.50 89 ILE A C 1
ATOM 683 O O . ILE A 1 89 ? 6.425 2.368 -14.792 1.00 89.50 89 ILE A O 1
ATOM 687 N N . ALA A 1 90 ? 6.274 2.318 -17.035 1.00 90.50 90 ALA A N 1
ATOM 688 C CA . ALA A 1 90 ? 7.557 2.978 -17.280 1.00 90.50 90 ALA A CA 1
ATOM 689 C C . ALA A 1 90 ? 7.609 4.398 -16.683 1.00 90.50 90 ALA A C 1
ATOM 691 O O . ALA A 1 90 ? 8.584 4.754 -16.020 1.00 90.50 90 ALA A O 1
ATOM 692 N N . GLU A 1 91 ? 6.539 5.186 -16.844 1.00 91.62 91 GLU A N 1
ATOM 693 C CA . GLU A 1 91 ? 6.404 6.512 -16.221 1.00 91.62 91 GLU A CA 1
ATOM 694 C C . GLU A 1 91 ? 6.475 6.445 -14.689 1.00 91.62 91 GLU A C 1
ATOM 696 O O . GLU A 1 91 ? 7.146 7.263 -14.061 1.00 91.62 91 GLU A O 1
ATOM 701 N N . LEU A 1 92 ? 5.808 5.458 -14.080 1.00 90.81 92 LEU A N 1
ATOM 702 C CA . LEU A 1 92 ? 5.838 5.249 -12.629 1.00 90.81 92 LEU A CA 1
ATOM 703 C C . LEU A 1 92 ? 7.206 4.769 -12.132 1.00 90.81 92 LEU A C 1
ATOM 705 O O . LEU A 1 92 ? 7.570 5.041 -10.990 1.00 90.81 92 LEU A O 1
ATOM 709 N N . LEU A 1 93 ? 7.967 4.070 -12.973 1.00 91.94 93 LEU A N 1
ATOM 710 C CA . LEU A 1 93 ? 9.288 3.544 -12.645 1.00 91.94 93 LEU A CA 1
ATOM 711 C C . LEU A 1 93 ? 10.388 4.615 -12.741 1.00 91.94 93 LEU A C 1
ATOM 713 O O . LEU A 1 93 ? 11.330 4.599 -11.946 1.00 91.94 93 LEU A O 1
ATOM 717 N N . ALA A 1 94 ? 10.251 5.578 -13.659 1.00 91.12 94 ALA A N 1
ATOM 718 C CA . ALA A 1 94 ? 11.208 6.662 -13.893 1.00 91.12 94 ALA A CA 1
ATOM 719 C C . ALA A 1 94 ? 11.715 7.382 -12.619 1.00 91.12 94 ALA A C 1
ATOM 721 O O . ALA A 1 94 ? 12.936 7.491 -12.460 1.00 91.12 94 ALA A O 1
ATOM 722 N N . PRO A 1 95 ? 10.861 7.831 -11.671 1.00 91.19 95 PRO A N 1
ATOM 723 C CA . PRO A 1 95 ? 11.342 8.486 -10.453 1.00 91.19 95 PRO A CA 1
ATOM 724 C C . PRO A 1 95 ? 12.168 7.559 -9.548 1.00 91.19 95 PRO A C 1
ATOM 726 O O . PRO A 1 95 ? 13.104 8.022 -8.899 1.00 91.19 95 PRO A O 1
ATOM 729 N N . HIS A 1 96 ? 11.877 6.255 -9.519 1.00 88.31 96 HIS A N 1
ATOM 730 C CA . HIS A 1 96 ? 12.640 5.292 -8.718 1.00 88.31 96 HIS A CA 1
ATOM 731 C C . HIS A 1 96 ? 14.022 5.018 -9.321 1.00 88.31 96 HIS A C 1
ATOM 733 O O . HIS A 1 96 ? 14.997 4.896 -8.581 1.00 88.31 96 HIS A O 1
ATOM 739 N N . ILE A 1 97 ? 14.122 4.977 -10.653 1.00 87.06 97 ILE A N 1
ATOM 740 C CA . ILE A 1 97 ? 15.405 4.867 -11.361 1.00 87.06 97 ILE A CA 1
ATOM 741 C C . ILE A 1 97 ? 16.263 6.104 -11.072 1.00 87.06 97 ILE A C 1
ATOM 743 O O . ILE A 1 97 ? 17.412 5.973 -10.653 1.00 87.06 97 ILE A O 1
ATOM 747 N N . ALA A 1 98 ? 15.685 7.301 -11.213 1.00 87.69 98 ALA A N 1
ATOM 748 C CA . ALA A 1 98 ? 16.381 8.558 -10.944 1.00 87.69 98 ALA A CA 1
ATOM 749 C C . ALA A 1 98 ? 16.868 8.657 -9.486 1.00 87.69 98 ALA A C 1
ATOM 751 O O . ALA A 1 98 ? 18.002 9.069 -9.237 1.00 87.69 98 ALA A O 1
ATOM 752 N N . ALA A 1 99 ? 16.047 8.228 -8.522 1.00 85.75 99 ALA A N 1
ATOM 753 C CA . ALA A 1 99 ? 16.414 8.204 -7.107 1.00 85.75 99 ALA A CA 1
ATOM 754 C C . ALA A 1 99 ? 17.602 7.269 -6.814 1.00 85.75 99 ALA A C 1
ATOM 756 O O . ALA A 1 99 ? 18.476 7.615 -6.019 1.00 85.75 99 ALA A O 1
ATOM 757 N N . LEU A 1 100 ? 17.676 6.109 -7.476 1.00 82.94 100 LEU A N 1
ATOM 758 C CA . LEU A 1 100 ? 18.817 5.197 -7.345 1.00 82.94 100 LEU A CA 1
ATOM 759 C C . LEU A 1 100 ? 20.095 5.779 -7.960 1.00 82.94 100 LEU A C 1
ATOM 761 O O . LEU A 1 100 ? 21.165 5.630 -7.373 1.00 82.94 100 LEU A O 1
ATOM 765 N N . SER A 1 101 ? 19.997 6.486 -9.091 1.00 72.25 101 SER A N 1
ATOM 766 C CA . SER A 1 101 ? 21.145 7.171 -9.700 1.00 72.25 101 SER A CA 1
ATOM 767 C C . SER A 1 101 ? 21.711 8.279 -8.805 1.00 72.25 101 SER A C 1
ATOM 769 O O . SER A 1 101 ? 22.927 8.440 -8.727 1.00 72.25 101 SER A O 1
ATOM 771 N N . LEU A 1 102 ? 20.847 9.006 -8.088 1.00 73.00 102 LEU A N 1
ATOM 772 C CA . LEU A 1 102 ? 21.241 10.050 -7.130 1.00 73.00 102 LEU A CA 1
ATOM 773 C C . LEU A 1 102 ? 21.893 9.485 -5.856 1.00 73.00 102 LEU A C 1
ATOM 775 O O . LEU A 1 102 ? 22.701 10.165 -5.231 1.00 73.00 102 LEU A O 1
ATOM 779 N N . SER A 1 103 ? 21.570 8.243 -5.489 1.00 63.94 103 SER A N 1
ATOM 780 C CA . SER A 1 103 ? 22.144 7.542 -4.333 1.00 63.94 103 SER A CA 1
ATOM 781 C C . SER A 1 103 ? 23.442 6.777 -4.659 1.00 63.94 103 SER A C 1
ATOM 783 O O . SER A 1 103 ? 23.972 6.079 -3.790 1.00 63.94 103 SER A O 1
ATOM 785 N N . GLY A 1 104 ? 23.954 6.888 -5.892 1.00 57.72 104 GLY A N 1
ATOM 786 C CA . GLY A 1 104 ? 25.270 6.384 -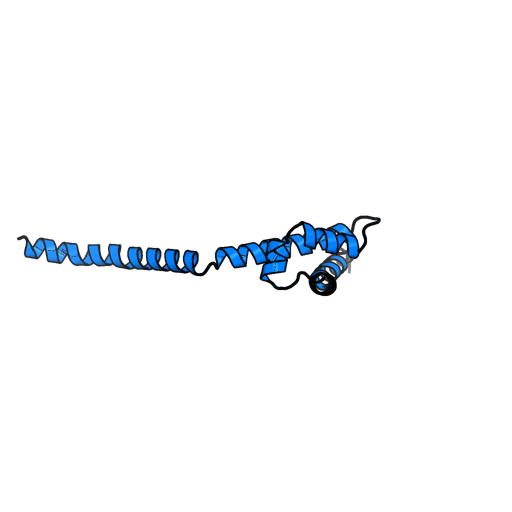6.303 1.00 57.72 104 GLY A CA 1
ATOM 787 C C . GLY A 1 104 ? 26.440 7.107 -5.602 1.00 57.72 104 GLY A C 1
ATOM 788 O O . GLY A 1 104 ? 26.218 8.074 -4.880 1.00 57.72 104 GLY A O 1
ATOM 789 N N . PRO A 1 105 ? 27.703 6.678 -5.803 1.00 53.38 105 PRO A N 1
ATOM 790 C CA . PRO A 1 105 ? 28.856 6.871 -4.897 1.00 53.38 105 PRO A CA 1
ATOM 791 C C . PRO A 1 105 ? 29.399 8.313 -4.740 1.00 53.38 105 PRO A C 1
ATOM 793 O O . PRO A 1 105 ? 30.556 8.503 -4.376 1.00 53.38 105 PRO A O 1
ATOM 796 N N . ALA A 1 106 ? 28.599 9.347 -4.993 1.00 52.19 106 ALA A N 1
ATOM 797 C CA . ALA A 1 106 ? 28.978 10.748 -4.819 1.00 52.19 106 ALA A CA 1
ATOM 798 C C . ALA A 1 106 ? 28.714 11.298 -3.401 1.00 52.19 106 ALA A C 1
ATOM 800 O O . ALA A 1 106 ? 29.208 12.373 -3.073 1.00 52.19 106 ALA A O 1
ATOM 801 N N . ALA A 1 107 ? 27.986 10.574 -2.541 1.00 54.25 107 ALA A N 1
ATOM 802 C CA . ALA A 1 107 ? 27.681 11.015 -1.173 1.00 54.25 107 ALA A CA 1
ATOM 803 C C . ALA A 1 107 ? 28.807 10.754 -0.145 1.00 54.25 107 ALA A C 1
ATOM 805 O O . ALA A 1 107 ? 28.614 11.003 1.040 1.00 54.25 107 ALA A O 1
ATOM 806 N N . SER A 1 108 ? 29.978 10.260 -0.569 1.00 48.59 108 SER A N 1
ATOM 807 C CA . SER A 1 108 ? 31.126 9.956 0.306 1.00 48.59 108 SER A CA 1
ATOM 808 C C . SER A 1 108 ? 32.343 10.872 0.115 1.00 48.59 108 SER A C 1
ATOM 810 O O . SER A 1 108 ? 33.423 10.568 0.617 1.00 48.59 108 SER A O 1
ATOM 812 N N . LYS A 1 109 ? 32.199 12.015 -0.569 1.00 51.91 109 LYS A N 1
ATOM 813 C CA . LYS A 1 109 ? 33.207 13.088 -0.528 1.00 51.91 109 LYS A CA 1
ATOM 814 C C . LYS A 1 109 ? 32.760 14.207 0.408 1.00 51.91 109 LYS A C 1
ATOM 816 O O . LYS A 1 109 ? 32.405 15.297 -0.028 1.00 51.91 109 LYS A O 1
ATOM 821 N N . GLU A 1 110 ? 32.815 13.926 1.705 1.00 52.97 110 GLU A N 1
ATOM 822 C CA . GLU A 1 110 ? 33.064 14.975 2.694 1.00 52.97 110 GLU A CA 1
ATOM 823 C C . GLU A 1 110 ? 34.482 15.527 2.441 1.00 52.97 110 GLU A C 1
ATOM 825 O O . GLU A 1 110 ? 35.417 14.735 2.268 1.00 52.97 110 GLU A O 1
ATOM 830 N N . PRO A 1 111 ? 34.685 16.852 2.349 1.00 53.53 111 PRO A N 1
ATOM 831 C CA . PRO A 1 111 ? 36.019 17.412 2.204 1.00 53.53 111 PRO A CA 1
ATOM 832 C C . PRO A 1 111 ? 36.785 17.253 3.519 1.00 53.53 111 PRO A C 1
ATOM 834 O O . PRO A 1 111 ? 36.568 17.975 4.489 1.00 53.53 111 PRO A O 1
ATOM 837 N N . ALA A 1 112 ? 37.721 16.307 3.530 1.00 57.12 112 ALA A N 1
ATOM 838 C CA . ALA A 1 112 ? 38.828 16.320 4.465 1.00 57.12 112 ALA A CA 1
ATOM 839 C C . ALA A 1 112 ? 39.728 17.533 4.164 1.00 57.12 112 ALA A C 1
ATOM 841 O O . ALA A 1 112 ? 40.362 17.584 3.111 1.00 57.12 112 ALA A O 1
ATOM 842 N N . GLY A 1 113 ? 39.801 18.461 5.119 1.00 60.44 113 GLY A N 1
ATOM 843 C CA . GLY A 1 113 ? 40.908 19.404 5.284 1.00 60.44 113 GLY A CA 1
ATOM 844 C C . GLY A 1 113 ? 40.752 20.768 4.610 1.00 60.44 113 GLY A C 1
ATOM 845 O O . GLY A 1 113 ? 40.869 20.886 3.393 1.00 60.44 113 GLY A O 1
ATOM 846 N N . ALA A 1 114 ? 40.602 21.811 5.428 1.00 46.84 114 ALA A N 1
ATOM 847 C CA . ALA A 1 114 ? 41.686 22.750 5.745 1.00 46.84 114 ALA A CA 1
ATOM 848 C C . ALA A 1 114 ? 41.307 23.573 6.985 1.00 46.84 114 ALA A C 1
ATOM 850 O O . ALA A 1 114 ? 40.163 24.076 7.021 1.00 46.84 114 ALA A O 1
#

Organism: NCBI:txid908946